Protein AF-A0A2K4ZKK7-F1 (afdb_monomer)

pLDDT: mean 89.3, std 13.31, range [36.12, 98.0]

Organism: NCBI:txid879566

Radius of gyration: 17.63 Å; Cα contacts (8 Å, |Δ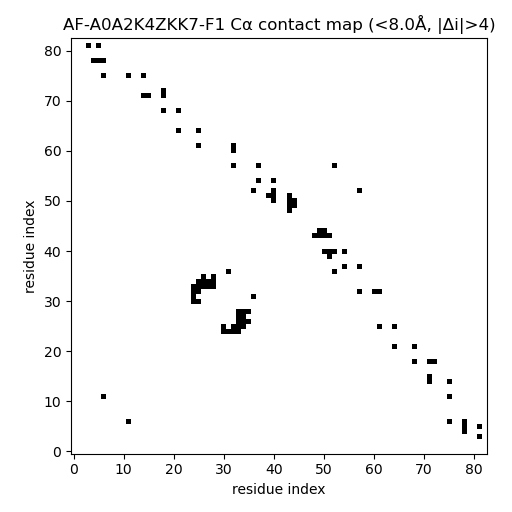i|>4): 53; chains: 1; bounding box: 53×16×42 Å

Solvent-accessible surface area (backbone atoms only — not comparable to full-atom values): 4764 Å² total; per-residue (Å²): 133,83,78,79,80,64,68,49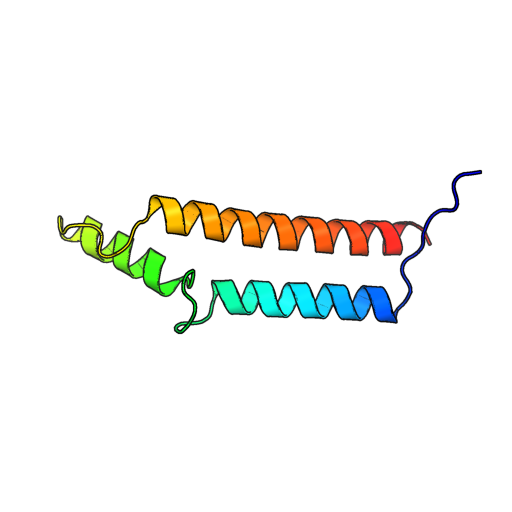,74,66,57,47,50,52,47,53,51,50,41,51,52,51,53,44,41,40,66,30,85,87,35,96,52,10,51,61,60,56,51,50,32,53,54,25,53,77,68,76,42,73,63,86,56,66,61,65,62,40,52,51,58,45,46,54,51,50,52,51,41,52,51,48,50,50,55,47,51,57,35,64,75,71,114

Mean predicted aligned error: 5.65 Å

Secondary structure (DSSP, 8-state):
-----PPPHHHHHHHHHHHHHHHHHHH-TTSTT-HHHHHHHHHHHHTTPPPSS-HHHHHHHHHHHHHHHHHHHHHHHHHHTT-

Sequence (83 aa):
MELKKTLTPEEVQEKQQEII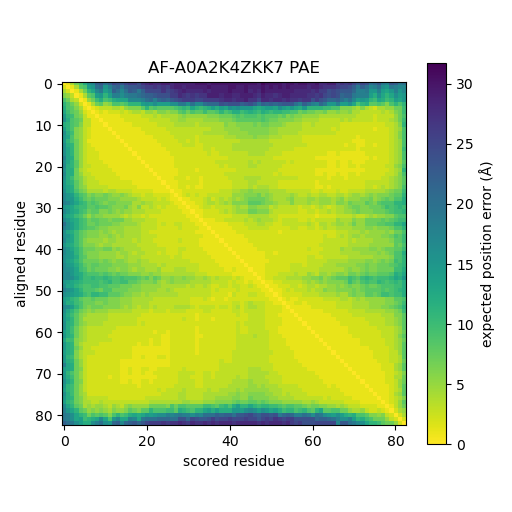NLMSQLSSTQSDIGDWKITKTYEARMREEADPYDTKALMDARQEVRDRINELQQEIDAAEQGL

Nearest PDB structures (foldseek):
  6voh-assembly1_R  TM=3.952E-01  e=7.578E+00  Spinacia oleracea
  4abx-assembly2_B  TM=3.329E-01  e=4.222E+00  Deinococcus radiodurans R1 = ATCC 13939 = DSM 20539

Structure (mmCIF, N/CA/C/O backbone):
data_AF-A0A2K4ZKK7-F1
#
_entry.id   AF-A0A2K4ZKK7-F1
#
loop_
_atom_site.group_PDB
_atom_site.id
_atom_site.type_symbol
_atom_site.label_atom_id
_atom_site.label_alt_id
_atom_site.label_comp_id
_atom_site.label_asym_id
_atom_site.label_entity_id
_atom_site.label_seq_id
_atom_site.pdbx_PDB_ins_code
_atom_site.Cartn_x
_atom_site.Cartn_y
_atom_site.Cartn_z
_atom_site.occupancy
_atom_site.B_iso_or_equiv
_atom_site.auth_seq_id
_atom_site.auth_comp_id
_atom_site.auth_asym_id
_atom_site.auth_atom_id
_atom_site.pdbx_PDB_model_num
ATOM 1 N N . MET A 1 1 ? -35.023 -3.138 11.031 1.00 36.12 1 MET A N 1
ATOM 2 C CA . MET A 1 1 ? -33.994 -2.495 11.870 1.00 36.12 1 MET A CA 1
ATOM 3 C C . MET A 1 1 ? -32.668 -3.050 11.409 1.00 36.12 1 MET A C 1
ATOM 5 O O . MET A 1 1 ? -32.394 -4.210 11.680 1.00 36.12 1 MET A O 1
ATOM 9 N N . GLU A 1 2 ? -31.916 -2.284 10.628 1.00 44.28 2 GLU A N 1
ATOM 10 C CA . GLU A 1 2 ? -30.539 -2.656 10.311 1.00 44.28 2 GLU A CA 1
ATOM 11 C C . GLU A 1 2 ? -29.708 -2.371 11.559 1.00 44.28 2 GLU A C 1
ATOM 13 O O . GLU A 1 2 ? -29.667 -1.242 12.050 1.00 44.28 2 GLU A O 1
ATOM 18 N N . LEU A 1 3 ? -29.145 -3.426 12.144 1.00 46.34 3 LEU A N 1
ATOM 19 C CA . LEU A 1 3 ? -28.166 -3.303 13.212 1.00 46.34 3 LEU A CA 1
ATOM 20 C C . LEU A 1 3 ? -26.984 -2.526 12.626 1.00 46.34 3 LEU A C 1
ATOM 22 O O . LEU A 1 3 ? -26.270 -3.061 11.781 1.00 46.34 3 LEU A O 1
ATOM 26 N N . LYS A 1 4 ? -26.796 -1.266 13.040 1.00 57.00 4 LYS A N 1
ATOM 27 C CA . LYS A 1 4 ? -25.534 -0.557 12.810 1.00 57.00 4 LYS A CA 1
ATOM 28 C C . LYS A 1 4 ? -24.442 -1.434 13.418 1.00 57.00 4 LYS A C 1
ATOM 30 O O . LYS A 1 4 ? -24.385 -1.570 14.638 1.00 57.00 4 LYS A O 1
ATOM 35 N N . LYS A 1 5 ? -23.651 -2.101 12.578 1.00 60.50 5 LYS A N 1
ATOM 36 C CA . LYS A 1 5 ? -22.523 -2.907 13.036 1.00 60.50 5 LYS A CA 1
ATOM 37 C C . LYS A 1 5 ? -21.429 -1.932 13.461 1.00 60.50 5 LYS A C 1
ATOM 39 O O . LYS A 1 5 ? -20.668 -1.456 12.631 1.00 60.50 5 LYS A O 1
ATOM 44 N N . THR A 1 6 ? -21.414 -1.577 14.737 1.00 76.44 6 THR A N 1
ATOM 45 C CA . THR A 1 6 ? -20.284 -0.888 15.358 1.00 76.44 6 THR A CA 1
ATOM 46 C C . THR A 1 6 ? -19.132 -1.879 15.481 1.00 76.44 6 THR A C 1
ATOM 48 O O . THR A 1 6 ? -19.330 -2.985 15.987 1.00 76.44 6 THR A O 1
ATOM 51 N N . LEU A 1 7 ? -17.952 -1.501 14.983 1.00 82.44 7 LEU A N 1
ATOM 52 C CA . LEU A 1 7 ? -16.732 -2.287 15.170 1.00 82.44 7 LEU A CA 1
ATOM 53 C C . LEU A 1 7 ? -16.371 -2.327 16.659 1.00 82.44 7 LEU A C 1
ATOM 55 O O . LEU A 1 7 ? -16.529 -1.333 17.374 1.00 82.44 7 LEU A O 1
ATOM 59 N N . THR A 1 8 ? -15.878 -3.467 17.131 1.00 89.25 8 THR A N 1
ATOM 60 C CA . THR A 1 8 ? -15.283 -3.558 18.467 1.00 89.25 8 THR A CA 1
ATOM 61 C C . THR A 1 8 ? -13.904 -2.883 18.484 1.00 89.25 8 THR A C 1
ATOM 63 O O . THR A 1 8 ? -13.268 -2.744 17.437 1.00 89.25 8 THR A O 1
ATOM 66 N N . PRO A 1 9 ? -13.381 -2.493 19.663 1.00 88.38 9 PRO A N 1
ATOM 67 C CA . PRO A 1 9 ? -12.014 -1.980 19.770 1.00 88.38 9 PRO A CA 1
ATOM 68 C C . PRO A 1 9 ? -10.955 -2.950 19.223 1.00 88.38 9 PRO A C 1
ATOM 70 O O . PRO A 1 9 ? -9.965 -2.510 18.645 1.00 88.38 9 PRO A O 1
ATOM 73 N N . GLU A 1 10 ? -11.180 -4.259 19.368 1.00 92.19 10 GLU A N 1
ATOM 74 C CA . GLU A 1 10 ? -10.302 -5.301 18.823 1.00 92.19 10 GLU A CA 1
ATOM 75 C C . GLU A 1 10 ? -10.339 -5.306 17.288 1.00 92.19 10 GLU A C 1
ATOM 77 O O . GLU A 1 10 ? -9.285 -5.277 16.658 1.00 92.19 10 GLU A O 1
ATOM 82 N N . GLU A 1 11 ? -11.528 -5.236 16.674 1.00 92.25 11 GLU A N 1
ATOM 83 C CA . GLU A 1 11 ? -11.665 -5.163 15.212 1.00 92.25 11 GLU A CA 1
ATOM 84 C C . GLU A 1 11 ? -11.03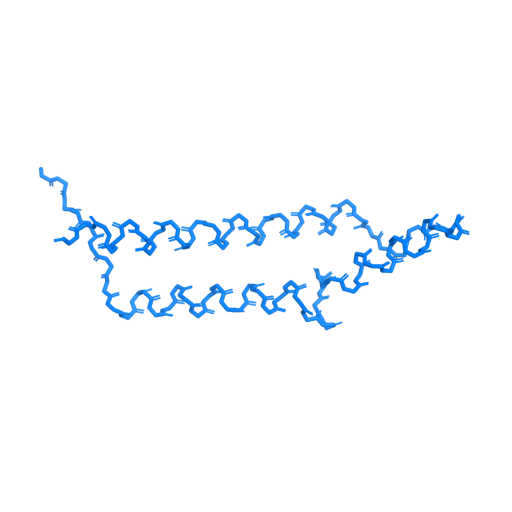2 -3.879 14.641 1.00 92.25 11 GLU A C 1
ATOM 86 O O . GLU A 1 11 ? -10.421 -3.912 13.573 1.00 92.25 11 GLU A O 1
ATOM 91 N N . VAL A 1 12 ? -11.144 -2.743 15.343 1.00 92.38 12 VAL A N 1
ATOM 92 C CA . VAL A 1 12 ? -10.467 -1.492 14.950 1.00 92.38 12 VAL A CA 1
ATOM 93 C C . VAL A 1 12 ? -8.949 -1.662 15.009 1.00 92.38 12 VAL A C 1
ATOM 95 O O . VAL A 1 12 ? -8.255 -1.291 14.062 1.00 92.38 12 VAL A O 1
ATOM 98 N N . GLN A 1 13 ? -8.426 -2.258 16.083 1.00 94.25 13 GLN A N 1
ATOM 99 C CA . GLN A 1 13 ? -6.992 -2.496 16.236 1.00 94.25 13 GLN A CA 1
ATOM 100 C C . GLN A 1 13 ? -6.446 -3.442 15.155 1.00 94.25 13 GLN A C 1
ATOM 102 O O . GLN A 1 13 ? -5.375 -3.185 14.601 1.00 94.25 13 GLN A O 1
ATOM 107 N N . GLU A 1 14 ? -7.171 -4.511 14.818 1.00 96.12 14 GLU A N 1
ATOM 108 C CA . GLU A 1 14 ? -6.793 -5.432 13.740 1.00 96.12 14 GLU A CA 1
ATOM 109 C C . GLU A 1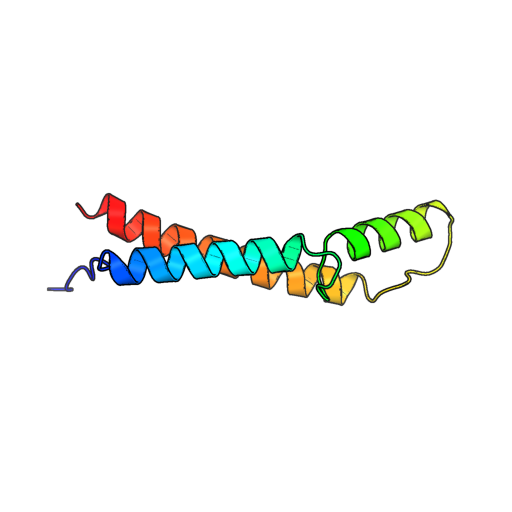 14 ? -6.707 -4.715 12.388 1.00 96.12 14 GLU A C 1
ATOM 111 O O . GLU A 1 14 ? -5.712 -4.855 11.673 1.00 96.12 14 GLU A O 1
ATOM 116 N N . LYS A 1 15 ? -7.700 -3.877 12.064 1.00 95.50 15 LYS A N 1
ATOM 117 C CA . LYS A 1 15 ? -7.710 -3.084 10.825 1.00 95.50 15 LYS A CA 1
ATOM 118 C C . LYS A 1 15 ? -6.577 -2.062 10.782 1.00 95.50 15 LYS A C 1
ATOM 120 O O . LYS A 1 15 ? -5.927 -1.914 9.750 1.00 95.50 15 LYS A O 1
ATOM 125 N N . GLN A 1 16 ? -6.284 -1.394 11.898 1.00 95.81 16 GLN A N 1
ATOM 126 C CA . GLN A 1 16 ? -5.136 -0.487 12.000 1.00 95.81 16 GLN A CA 1
ATOM 127 C C . GLN A 1 16 ? -3.809 -1.228 11.791 1.00 95.81 16 GLN A C 1
ATOM 129 O O . GLN A 1 16 ? -2.926 -0.733 11.088 1.00 95.81 16 GLN A O 1
ATOM 134 N N . GLN A 1 17 ? -3.670 -2.433 12.348 1.00 97.38 17 GLN A N 1
ATOM 135 C CA . GLN A 1 17 ? -2.490 -3.266 12.132 1.00 97.38 17 GLN A CA 1
ATOM 136 C C . GLN A 1 17 ? -2.362 -3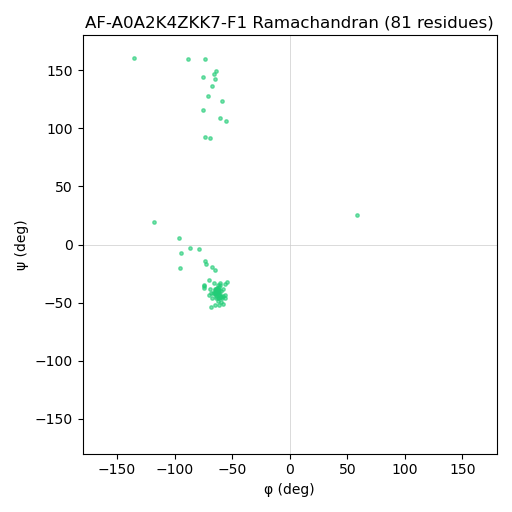.703 10.665 1.00 97.38 17 GLN A C 1
ATOM 138 O O . GLN A 1 17 ? -1.253 -3.710 10.126 1.00 97.38 17 GLN A O 1
ATOM 143 N N . GLU A 1 18 ? -3.474 -4.024 10.000 1.00 97.62 18 GLU A N 1
ATOM 144 C CA . GLU A 1 18 ? -3.498 -4.319 8.564 1.00 97.62 18 GLU A CA 1
ATOM 145 C C . GLU A 1 18 ? -3.032 -3.105 7.742 1.00 97.62 18 GLU A C 1
ATOM 147 O O . GLU A 1 18 ? -2.136 -3.249 6.910 1.00 97.62 18 GLU A O 1
ATOM 152 N N . ILE A 1 19 ? -3.526 -1.896 8.040 1.00 97.56 19 ILE A N 1
ATOM 153 C CA . ILE A 1 19 ? -3.068 -0.650 7.398 1.00 97.56 19 ILE A CA 1
ATOM 154 C C . ILE A 1 19 ? -1.552 -0.465 7.568 1.00 97.56 19 ILE A C 1
ATOM 156 O O . ILE A 1 19 ? -0.853 -0.175 6.596 1.00 97.56 19 ILE A O 1
ATOM 160 N N . ILE A 1 20 ? -1.013 -0.675 8.774 1.00 97.50 20 ILE A N 1
ATOM 161 C CA . ILE A 1 20 ? 0.434 -0.575 9.037 1.00 97.50 20 ILE A CA 1
ATOM 162 C C . ILE A 1 20 ? 1.222 -1.569 8.178 1.00 97.50 20 ILE A C 1
ATOM 164 O O . ILE A 1 20 ? 2.239 -1.202 7.581 1.00 97.50 20 ILE A O 1
ATOM 168 N N . ASN A 1 21 ? 0.750 -2.811 8.076 1.00 97.06 21 ASN A N 1
ATOM 169 C CA . ASN A 1 21 ? 1.401 -3.843 7.273 1.00 97.06 21 ASN A CA 1
ATOM 170 C C . ASN A 1 21 ? 1.393 -3.481 5.779 1.00 97.06 21 ASN A C 1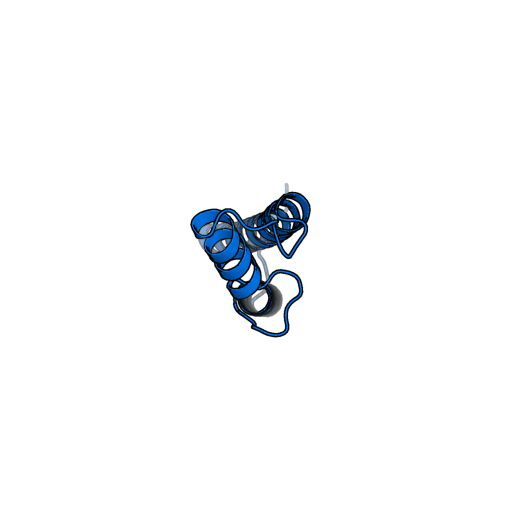
ATOM 172 O O . ASN A 1 21 ? 2.422 -3.602 5.114 1.00 97.06 21 ASN A O 1
ATOM 176 N N . LEU A 1 22 ? 0.271 -2.974 5.266 1.00 97.25 22 LEU A N 1
ATOM 177 C CA . LEU A 1 22 ? 0.127 -2.531 3.876 1.00 97.25 22 LEU A CA 1
ATOM 178 C C . LEU A 1 22 ? 1.021 -1.317 3.568 1.00 97.25 22 LEU A C 1
ATOM 180 O O . LEU A 1 22 ? 1.711 -1.287 2.548 1.00 97.25 22 LEU A O 1
ATOM 184 N N . MET A 1 23 ? 1.105 -0.341 4.478 1.00 96.06 23 MET A N 1
ATOM 185 C CA . MET A 1 23 ? 2.051 0.777 4.350 1.00 96.06 23 MET A CA 1
ATOM 186 C C . MET A 1 23 ? 3.511 0.300 4.370 1.00 96.06 23 MET A C 1
ATOM 188 O O . MET A 1 23 ? 4.346 0.804 3.611 1.00 96.06 23 MET A O 1
ATOM 192 N N . SER A 1 24 ? 3.832 -0.695 5.202 1.00 95.75 24 SER A N 1
ATOM 193 C CA . SER A 1 24 ? 5.155 -1.327 5.214 1.00 95.75 24 SER A CA 1
ATOM 194 C C . SER A 1 24 ? 5.447 -2.042 3.893 1.00 95.75 24 SER A C 1
ATOM 196 O O . SER A 1 24 ? 6.545 -1.916 3.355 1.00 95.75 24 SER A O 1
ATOM 198 N N . GLN A 1 25 ? 4.456 -2.710 3.299 1.00 95.19 25 GLN A N 1
ATOM 199 C CA . GLN A 1 25 ? 4.587 -3.335 1.985 1.00 95.19 25 GLN A CA 1
ATOM 200 C C . GLN A 1 25 ? 4.900 -2.307 0.884 1.00 95.19 25 GLN A C 1
ATOM 202 O O . GLN A 1 25 ? 5.688 -2.598 -0.011 1.00 95.19 25 GLN A O 1
ATOM 207 N N . LEU A 1 26 ? 4.348 -1.095 0.942 1.00 94.81 26 LEU A N 1
ATOM 208 C CA . LEU A 1 26 ? 4.651 -0.043 -0.038 1.00 94.81 26 LEU A CA 1
ATOM 209 C C . LEU A 1 26 ? 6.043 0.582 0.152 1.00 94.81 26 LEU A C 1
ATOM 211 O O . LEU A 1 26 ? 6.692 0.941 -0.829 1.00 94.81 26 LEU A O 1
ATOM 215 N N . SER A 1 27 ? 6.507 0.707 1.395 1.00 93.06 27 SER A N 1
ATOM 216 C CA . SER A 1 27 ? 7.751 1.418 1.740 1.00 93.06 27 SER A CA 1
ATOM 217 C C . SER A 1 27 ? 8.981 0.512 1.859 1.00 93.06 27 SER A C 1
ATOM 219 O O . SER A 1 27 ? 10.115 0.982 1.753 1.00 93.06 27 SER A O 1
ATOM 221 N N . SER A 1 28 ? 8.788 -0.793 2.065 1.00 92.19 28 SER A N 1
ATOM 222 C CA . SER A 1 28 ? 9.877 -1.743 2.287 1.00 92.19 28 SER A CA 1
ATOM 223 C C . SER A 1 28 ? 10.742 -1.943 1.043 1.00 92.19 28 SER A C 1
ATOM 225 O O . SER A 1 28 ? 10.258 -2.162 -0.069 1.00 92.19 28 SER A O 1
ATOM 227 N N . THR A 1 29 ? 12.059 -1.958 1.248 1.00 87.56 29 THR A N 1
ATOM 228 C CA . THR A 1 29 ? 13.051 -2.258 0.206 1.00 87.56 29 THR A CA 1
ATOM 229 C C . THR A 1 29 ? 13.087 -3.732 -0.189 1.00 87.56 29 THR A C 1
ATOM 231 O O . THR A 1 29 ? 13.609 -4.071 -1.245 1.00 87.56 29 THR A O 1
ATOM 234 N N . GLN A 1 30 ? 12.517 -4.611 0.635 1.00 90.12 30 GLN A N 1
ATOM 235 C CA . GLN A 1 30 ? 12.394 -6.041 0.345 1.00 90.12 30 GLN A CA 1
ATOM 236 C C . GLN A 1 30 ? 11.049 -6.390 -0.299 1.00 90.12 30 GLN A C 1
ATOM 238 O O . GLN A 1 30 ? 10.844 -7.529 -0.706 1.00 90.12 30 GLN A O 1
ATOM 243 N N . SER A 1 31 ? 10.129 -5.426 -0.384 1.00 91.12 31 SER A N 1
ATOM 244 C CA . SER A 1 31 ? 8.817 -5.645 -0.978 1.00 91.12 31 SER A CA 1
ATOM 245 C C . SER A 1 31 ? 8.890 -5.707 -2.493 1.00 91.12 31 SER A C 1
ATOM 247 O O . SER A 1 31 ? 9.606 -4.935 -3.146 1.00 91.12 31 SER A O 1
ATOM 249 N N . ASP A 1 32 ? 8.045 -6.568 -3.054 1.00 89.50 32 ASP A N 1
ATOM 250 C CA . ASP A 1 32 ? 7.893 -6.663 -4.491 1.00 89.50 32 ASP A CA 1
ATOM 251 C C . ASP A 1 32 ? 7.254 -5.438 -5.133 1.00 89.50 32 ASP A C 1
ATOM 253 O O . ASP A 1 32 ? 7.460 -5.214 -6.326 1.00 89.50 32 ASP A O 1
ATOM 257 N N . ILE A 1 33 ? 6.569 -4.627 -4.329 1.00 93.44 33 ILE A N 1
ATOM 258 C CA . ILE A 1 33 ? 5.895 -3.399 -4.747 1.00 93.44 33 ILE A CA 1
ATOM 259 C C . ILE A 1 33 ? 6.458 -2.138 -4.075 1.00 93.44 33 ILE A C 1
ATOM 261 O O . ILE A 1 33 ? 5.800 -1.096 -4.025 1.00 93.44 33 ILE A O 1
ATOM 265 N N . GLY A 1 34 ? 7.677 -2.241 -3.542 1.00 93.31 34 GLY A N 1
ATOM 266 C CA . GLY A 1 34 ? 8.328 -1.170 -2.797 1.00 93.31 34 GLY A 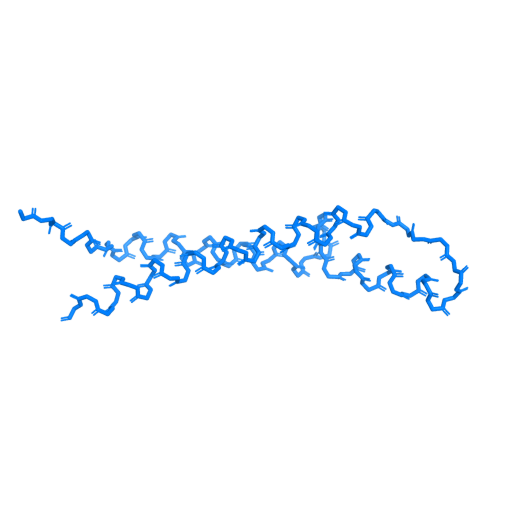CA 1
ATOM 267 C C . GLY A 1 34 ? 8.609 0.084 -3.635 1.00 93.31 34 GLY A C 1
ATOM 268 O O . GLY A 1 34 ? 8.909 0.001 -4.830 1.00 93.31 34 GLY A O 1
ATOM 269 N N . ASP A 1 35 ? 8.598 1.253 -2.991 1.00 89.50 35 ASP A N 1
ATOM 270 C CA . ASP A 1 35 ? 8.863 2.557 -3.624 1.00 89.50 35 ASP A CA 1
ATOM 271 C C . ASP A 1 35 ? 10.200 2.610 -4.378 1.00 89.50 35 ASP A C 1
ATOM 273 O O . ASP A 1 35 ? 10.318 3.258 -5.418 1.00 89.50 35 ASP A O 1
ATOM 277 N N . TRP A 1 36 ? 11.206 1.874 -3.907 1.00 92.19 36 TRP A N 1
ATOM 278 C CA . TRP A 1 36 ? 12.512 1.808 -4.555 1.00 92.19 36 TRP A CA 1
ATOM 279 C C . TRP A 1 36 ? 12.443 1.257 -5.990 1.00 92.19 36 TRP A C 1
ATOM 281 O O . TRP A 1 36 ? 13.210 1.713 -6.837 1.00 92.19 36 TRP A O 1
ATOM 291 N N . LYS A 1 37 ? 11.520 0.330 -6.298 1.00 93.50 37 LYS A N 1
ATOM 292 C CA . LYS A 1 37 ? 11.344 -0.201 -7.661 1.00 93.50 37 LYS A CA 1
ATOM 293 C C . LYS A 1 37 ? 10.772 0.862 -8.596 1.00 93.50 37 LYS A C 1
ATOM 295 O O . LYS A 1 37 ? 11.239 0.991 -9.723 1.00 93.50 37 LYS A O 1
ATOM 300 N N . ILE A 1 38 ? 9.843 1.682 -8.097 1.00 92.81 38 ILE A N 1
ATOM 301 C CA . ILE A 1 38 ? 9.297 2.836 -8.826 1.00 92.81 38 ILE A CA 1
ATOM 302 C C . ILE A 1 38 ? 10.410 3.847 -9.118 1.00 92.81 38 ILE A C 1
ATOM 304 O O . ILE A 1 38 ? 10.586 4.264 -10.263 1.00 92.81 38 ILE A O 1
ATOM 308 N N . THR A 1 39 ? 11.213 4.192 -8.108 1.00 92.44 39 THR A N 1
ATOM 309 C CA . THR A 1 39 ? 12.363 5.089 -8.279 1.00 92.44 39 THR A CA 1
ATOM 310 C C . THR A 1 39 ? 13.344 4.543 -9.313 1.00 92.44 39 THR A C 1
ATOM 312 O O . THR A 1 39 ? 13.767 5.283 -10.195 1.00 92.44 39 THR A O 1
ATOM 315 N N . LYS A 1 40 ? 13.664 3.243 -9.269 1.00 93.62 40 LYS A N 1
ATOM 316 C CA . LYS A 1 40 ? 14.570 2.601 -10.234 1.00 93.62 40 LYS A CA 1
ATOM 317 C C . LYS A 1 40 ? 14.034 2.627 -11.660 1.00 93.62 40 LYS A C 1
ATOM 319 O O . LYS A 1 40 ? 14.806 2.884 -12.579 1.00 93.62 40 LYS A O 1
ATOM 324 N N . THR A 1 41 ? 12.733 2.424 -11.846 1.00 93.06 41 THR A N 1
ATOM 325 C CA . THR A 1 41 ? 12.099 2.614 -13.152 1.00 93.06 41 THR A CA 1
ATOM 326 C C . THR A 1 41 ? 12.275 4.045 -13.653 1.00 93.06 41 THR A C 1
ATOM 328 O O . THR A 1 41 ? 12.700 4.248 -14.788 1.00 93.06 41 THR A O 1
ATOM 331 N N . TYR A 1 42 ? 11.979 5.053 -12.830 1.00 93.25 42 TYR A N 1
ATOM 332 C CA . TYR A 1 42 ? 12.138 6.446 -13.254 1.00 93.25 42 TYR A CA 1
ATOM 333 C C . TYR A 1 42 ? 13.602 6.804 -13.539 1.00 93.25 42 TYR A C 1
ATOM 335 O O . TYR A 1 42 ? 13.874 7.500 -14.514 1.00 93.25 42 TYR A O 1
ATOM 343 N N . GLU A 1 43 ? 14.546 6.295 -12.745 1.00 95.81 43 GLU A N 1
ATOM 344 C CA . GLU A 1 43 ? 15.984 6.446 -12.992 1.00 95.81 43 GLU A CA 1
ATOM 345 C C . GLU A 1 43 ? 16.410 5.876 -14.348 1.00 95.81 43 GLU A C 1
ATOM 347 O O . GLU A 1 43 ? 17.139 6.551 -15.072 1.00 95.81 43 GLU A O 1
ATOM 352 N N . ALA A 1 44 ? 15.954 4.671 -14.703 1.00 95.31 44 ALA A N 1
ATOM 353 C CA . ALA A 1 44 ? 16.254 4.052 -15.994 1.00 95.31 44 ALA A CA 1
ATOM 354 C C . ALA A 1 44 ? 15.690 4.885 -17.155 1.00 95.31 44 ALA A C 1
ATOM 356 O O . ALA A 1 44 ? 16.413 5.229 -18.088 1.00 95.31 44 ALA A O 1
ATOM 357 N N . ARG A 1 45 ? 14.434 5.333 -17.043 1.00 94.44 45 ARG A N 1
ATOM 358 C CA . ARG A 1 45 ? 13.796 6.185 -18.061 1.00 94.44 45 ARG A CA 1
ATOM 359 C C . ARG A 1 45 ? 14.516 7.514 -18.262 1.00 94.44 45 ARG A C 1
ATOM 361 O O . ARG A 1 45 ? 14.654 7.959 -19.396 1.00 94.44 45 ARG A O 1
ATOM 368 N N . MET A 1 46 ? 15.005 8.138 -17.187 1.00 95.94 46 MET A N 1
ATOM 369 C CA . MET A 1 46 ? 15.811 9.365 -17.277 1.00 95.94 46 MET A CA 1
ATOM 370 C C . MET A 1 46 ? 17.152 9.153 -17.991 1.00 95.94 46 MET A C 1
ATOM 372 O O . MET A 1 46 ? 17.732 10.117 -18.481 1.00 95.94 46 MET A O 1
ATOM 376 N N . ARG A 1 47 ? 17.651 7.913 -18.037 1.00 96.19 47 ARG A N 1
ATOM 377 C CA . ARG A 1 47 ? 18.872 7.520 -18.754 1.00 96.19 47 ARG A CA 1
ATOM 378 C C . ARG A 1 47 ? 18.599 6.944 -20.146 1.00 96.19 47 ARG A C 1
ATOM 380 O O . ARG A 1 47 ? 19.539 6.478 -20.778 1.00 96.19 47 ARG A O 1
ATOM 387 N N . GLU A 1 48 ? 17.346 6.958 -20.607 1.00 94.88 48 GLU A N 1
ATOM 388 C CA . GLU A 1 48 ? 16.914 6.294 -21.849 1.00 94.88 48 GLU A CA 1
ATOM 389 C C . GLU A 1 48 ? 17.187 4.772 -21.847 1.00 94.88 48 GLU A C 1
ATOM 391 O O . GLU A 1 48 ? 17.318 4.135 -22.892 1.00 94.88 48 GLU A O 1
ATOM 396 N N . GLU A 1 49 ? 17.254 4.171 -20.656 1.00 94.94 49 GLU A N 1
ATOM 397 C CA . GLU A 1 49 ? 17.397 2.731 -20.451 1.00 94.94 49 GLU A CA 1
ATOM 398 C C . GLU A 1 49 ? 16.021 2.047 -20.407 1.00 94.94 49 GLU A C 1
ATOM 400 O O . GLU A 1 49 ? 14.987 2.671 -20.152 1.00 94.94 49 GLU A O 1
ATOM 405 N N . ALA A 1 50 ? 16.006 0.733 -20.642 1.00 93.06 50 ALA A N 1
ATOM 406 C CA . ALA A 1 50 ? 14.795 -0.067 -20.507 1.00 93.06 50 ALA A CA 1
ATOM 407 C C . ALA A 1 50 ? 14.323 -0.126 -19.046 1.00 93.06 50 ALA A C 1
ATOM 409 O O . ALA A 1 50 ? 15.134 -0.170 -18.118 1.00 93.06 50 ALA A O 1
ATOM 410 N N . ASP A 1 51 ? 13.003 -0.190 -18.850 1.00 92.69 51 ASP A N 1
ATOM 411 C CA . ASP A 1 51 ? 12.415 -0.361 -17.524 1.00 92.69 51 ASP A CA 1
ATOM 412 C C . ASP A 1 51 ? 12.937 -1.668 -16.877 1.00 92.69 51 ASP A C 1
ATOM 414 O O . ASP A 1 51 ? 12.764 -2.748 -17.448 1.00 92.69 51 ASP A O 1
ATOM 418 N N . PRO A 1 52 ? 13.548 -1.609 -15.678 1.00 93.06 52 PRO A N 1
ATOM 419 C CA . PRO A 1 52 ? 14.104 -2.783 -14.999 1.00 93.06 52 PRO A CA 1
ATOM 420 C C . PRO A 1 52 ? 13.027 -3.705 -14.408 1.00 93.06 52 PRO A C 1
ATOM 422 O O . PRO A 1 52 ? 13.320 -4.839 -14.032 1.00 93.06 52 PRO A O 1
ATOM 425 N N . TYR A 1 53 ? 11.791 -3.217 -14.307 1.00 93.19 53 TYR A N 1
ATOM 426 C CA . TYR A 1 53 ? 10.635 -3.922 -13.764 1.00 93.19 53 TYR A CA 1
ATOM 427 C C . TYR A 1 53 ? 9.429 -3.716 -14.676 1.00 93.19 53 TYR A C 1
ATOM 429 O O . TYR A 1 53 ? 9.369 -2.740 -15.423 1.00 93.19 53 TYR A O 1
ATOM 437 N N . ASP A 1 54 ? 8.428 -4.589 -14.562 1.00 94.06 54 ASP A N 1
ATOM 438 C CA . ASP A 1 54 ? 7.119 -4.324 -15.153 1.00 94.06 54 ASP A CA 1
ATOM 439 C C . ASP A 1 54 ? 6.442 -3.182 -14.387 1.00 94.06 54 ASP A C 1
ATOM 441 O O . ASP A 1 54 ? 5.773 -3.372 -13.371 1.00 94.06 54 ASP A O 1
ATOM 445 N N . THR A 1 55 ? 6.663 -1.964 -14.874 1.00 90.38 55 THR A N 1
ATOM 446 C CA . THR A 1 55 ? 6.152 -0.741 -14.262 1.00 90.38 55 THR A CA 1
ATOM 447 C C . THR A 1 55 ? 4.633 -0.732 -14.202 1.00 90.38 55 THR A C 1
ATOM 449 O O . THR A 1 55 ? 4.072 -0.211 -13.243 1.00 90.38 55 THR A O 1
ATOM 452 N N . LYS A 1 56 ? 3.956 -1.305 -15.202 1.00 92.88 56 LYS A N 1
ATOM 453 C CA . LYS A 1 56 ? 2.497 -1.322 -15.227 1.00 92.88 56 LYS A CA 1
ATOM 454 C C . LYS A 1 56 ? 1.973 -2.229 -14.117 1.00 92.88 56 LYS A C 1
ATOM 456 O O . LYS A 1 56 ? 1.229 -1.754 -13.267 1.00 92.88 56 LYS A O 1
ATOM 461 N N . ALA A 1 57 ? 2.440 -3.477 -14.068 1.00 94.50 57 ALA A N 1
ATOM 462 C CA . ALA A 1 57 ? 2.051 -4.414 -13.015 1.00 94.50 57 ALA A CA 1
ATOM 463 C C . ALA A 1 57 ? 2.395 -3.879 -11.613 1.00 94.50 57 ALA A C 1
ATOM 465 O O . ALA A 1 57 ? 1.615 -4.023 -10.675 1.00 94.50 57 ALA A O 1
ATOM 466 N N . LEU A 1 58 ? 3.542 -3.206 -11.479 1.00 94.75 58 LEU A N 1
ATOM 467 C CA . LEU A 1 58 ? 3.967 -2.571 -10.236 1.00 94.75 58 LEU A CA 1
ATOM 468 C C . LEU A 1 58 ? 3.020 -1.441 -9.807 1.00 94.75 58 LEU A C 1
ATOM 470 O O . LEU A 1 58 ? 2.691 -1.329 -8.629 1.00 94.75 58 LEU A O 1
ATOM 474 N N . MET A 1 59 ? 2.598 -0.581 -10.734 1.00 93.31 59 MET A N 1
ATOM 475 C CA . MET A 1 59 ? 1.666 0.508 -10.432 1.00 93.31 59 MET A CA 1
ATOM 476 C C . MET A 1 59 ? 0.273 -0.024 -10.091 1.00 93.31 59 MET A C 1
ATOM 478 O O . MET A 1 59 ? -0.301 0.446 -9.110 1.00 93.31 59 MET A O 1
ATOM 482 N N . ASP A 1 60 ? -0.211 -1.024 -10.832 1.00 96.12 60 ASP A N 1
ATOM 483 C CA . ASP A 1 60 ? -1.511 -1.662 -10.608 1.00 96.12 60 ASP A CA 1
ATOM 484 C C . ASP A 1 60 ? -1.560 -2.314 -9.212 1.00 96.12 60 ASP A C 1
ATOM 486 O O . ASP A 1 60 ? -2.405 -1.958 -8.392 1.00 96.12 60 ASP A O 1
ATOM 490 N N . ALA A 1 61 ? -0.575 -3.150 -8.862 1.00 95.81 61 ALA A N 1
ATOM 491 C CA . ALA A 1 61 ? -0.511 -3.797 -7.547 1.00 95.81 61 ALA A CA 1
ATOM 492 C C . ALA A 1 61 ? -0.386 -2.790 -6.386 1.00 95.81 61 ALA A C 1
ATOM 494 O O . ALA A 1 61 ? -0.935 -2.983 -5.301 1.00 95.81 61 ALA A O 1
ATOM 495 N N . ARG A 1 62 ? 0.324 -1.672 -6.594 1.00 95.69 62 ARG A N 1
ATOM 496 C CA . ARG A 1 62 ? 0.393 -0.598 -5.588 1.00 95.69 62 ARG A CA 1
ATOM 497 C C . ARG A 1 62 ? -0.928 0.143 -5.439 1.00 95.69 62 ARG A C 1
ATOM 499 O O . ARG A 1 62 ? -1.183 0.673 -4.359 1.00 95.69 62 ARG A O 1
ATOM 506 N N . GLN A 1 63 ? -1.723 0.240 -6.500 1.00 96.62 63 GLN A N 1
ATOM 507 C CA . GLN A 1 63 ? -3.045 0.843 -6.425 1.00 96.62 63 GLN A CA 1
ATOM 508 C C . GLN A 1 63 ? -3.997 -0.049 -5.627 1.00 96.62 63 GLN A C 1
ATOM 510 O O . GLN A 1 63 ? -4.629 0.458 -4.711 1.00 96.62 63 GLN A O 1
ATOM 515 N N . GLU A 1 64 ? -3.981 -1.365 -5.847 1.00 97.06 64 GLU A N 1
ATOM 516 C CA . GLU A 1 64 ? -4.783 -2.321 -5.064 1.00 97.06 64 GLU A CA 1
ATOM 517 C C . GLU A 1 64 ? -4.504 -2.216 -3.555 1.00 97.06 64 GLU A C 1
ATOM 519 O O . GLU A 1 64 ? -5.422 -2.168 -2.738 1.00 97.06 64 GLU A O 1
ATOM 524 N N . VAL A 1 65 ? -3.229 -2.098 -3.169 1.00 97.25 65 VAL A N 1
ATOM 525 C CA . VAL A 1 65 ? -2.848 -1.915 -1.759 1.00 97.25 65 VAL A CA 1
ATOM 526 C C . VAL A 1 65 ? -3.353 -0.584 -1.194 1.00 97.25 65 VAL A C 1
ATOM 528 O O . VAL A 1 65 ? -3.801 -0.532 -0.049 1.00 97.25 65 VAL A O 1
ATOM 531 N N . ARG A 1 66 ? -3.312 0.500 -1.979 1.00 97.44 66 ARG A N 1
ATOM 532 C CA . ARG A 1 66 ? -3.871 1.800 -1.564 1.00 97.44 66 ARG A CA 1
ATOM 533 C C . ARG A 1 66 ? -5.382 1.754 -1.426 1.00 97.44 66 ARG A C 1
ATOM 535 O O . ARG A 1 66 ? -5.907 2.325 -0.476 1.00 97.44 66 ARG A O 1
ATOM 542 N N . ASP A 1 67 ? -6.058 1.089 -2.352 1.00 98.00 67 ASP A N 1
ATOM 543 C CA . ASP A 1 67 ? -7.506 0.928 -2.324 1.00 98.00 67 ASP A CA 1
ATOM 544 C C . ASP A 1 67 ? -7.909 0.171 -1.057 1.00 98.00 67 ASP A C 1
ATOM 546 O O . ASP A 1 67 ? -8.764 0.646 -0.313 1.00 98.00 67 ASP A O 1
ATOM 550 N N . ARG A 1 68 ? -7.177 -0.895 -0.708 1.00 97.56 68 ARG A N 1
ATOM 551 C CA . ARG A 1 68 ? -7.385 -1.627 0.544 1.00 97.56 68 ARG A CA 1
ATOM 552 C C . ARG A 1 68 ? -7.162 -0.772 1.794 1.00 97.56 68 ARG A C 1
ATOM 554 O O . ARG A 1 68 ? -7.945 -0.851 2.736 1.00 97.56 68 ARG A O 1
ATOM 561 N N . ILE A 1 69 ? -6.115 0.058 1.819 1.00 97.56 69 ILE A N 1
ATOM 562 C CA . ILE A 1 69 ? -5.885 1.004 2.926 1.00 97.56 69 ILE A CA 1
ATOM 563 C C . ILE A 1 69 ? -7.068 1.973 3.056 1.00 97.56 69 ILE A C 1
ATOM 565 O O . ILE A 1 69 ? -7.553 2.200 4.163 1.00 97.56 69 ILE A O 1
ATOM 569 N N . ASN A 1 70 ? -7.546 2.522 1.938 1.00 97.12 70 ASN A N 1
ATOM 570 C CA . ASN A 1 70 ? -8.665 3.461 1.928 1.00 97.12 70 ASN A CA 1
ATOM 571 C C . ASN A 1 70 ? -9.966 2.804 2.409 1.00 97.12 70 ASN A C 1
ATOM 573 O O . ASN A 1 70 ? -10.692 3.419 3.185 1.00 97.12 70 ASN A O 1
ATOM 577 N N . GLU A 1 71 ? -10.250 1.570 1.987 1.00 96.94 71 GLU A N 1
ATOM 578 C CA . GLU A 1 71 ? -11.391 0.784 2.474 1.00 96.94 71 GLU A CA 1
ATOM 579 C C . GLU A 1 71 ? -11.334 0.597 3.994 1.00 96.94 71 GLU A C 1
ATOM 581 O O . GLU A 1 71 ? -12.292 0.915 4.694 1.00 96.94 71 GLU A O 1
ATOM 586 N N . LEU A 1 72 ? -10.194 0.140 4.522 1.00 95.38 72 LEU A N 1
ATOM 587 C CA . LEU A 1 72 ? -10.011 -0.080 5.959 1.00 95.38 72 LEU A CA 1
ATOM 588 C C . LEU A 1 72 ? -10.169 1.214 6.763 1.00 95.38 72 LEU A C 1
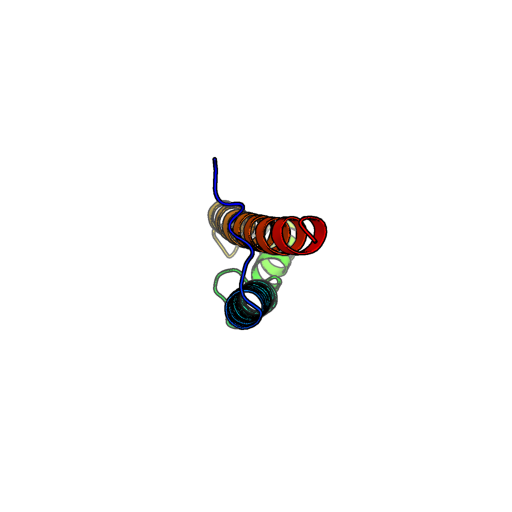ATOM 590 O O . LEU A 1 72 ? -10.791 1.205 7.825 1.00 95.38 72 LEU A O 1
ATOM 594 N N . GLN A 1 73 ? -9.638 2.325 6.250 1.00 94.94 73 GLN A N 1
ATOM 595 C CA . GLN A 1 73 ? -9.783 3.629 6.887 1.00 94.94 73 GLN A CA 1
ATOM 596 C C . GLN A 1 73 ? -11.249 4.080 6.894 1.00 94.94 73 GLN A C 1
ATOM 598 O O . GLN A 1 73 ? -11.741 4.518 7.927 1.00 94.94 73 GLN A O 1
ATOM 603 N N . GLN A 1 74 ? -11.979 3.900 5.787 1.00 94.19 74 GLN A N 1
ATOM 604 C CA . GLN A 1 74 ? -13.412 4.206 5.722 1.00 94.19 74 GLN A CA 1
ATOM 605 C C . GLN A 1 74 ? -14.237 3.348 6.687 1.00 94.19 74 GLN A C 1
ATOM 607 O O . GLN A 1 74 ? -15.174 3.856 7.298 1.00 94.19 74 GLN A O 1
ATOM 612 N N . GLU A 1 75 ? -13.901 2.065 6.843 1.00 91.69 75 GLU A N 1
ATOM 613 C CA . GLU A 1 75 ? -14.567 1.176 7.800 1.00 91.69 75 GLU A CA 1
ATOM 614 C C . GLU A 1 75 ? -14.359 1.633 9.251 1.00 91.69 75 GLU A C 1
ATOM 616 O O . GLU A 1 75 ? -15.312 1.624 10.034 1.00 91.69 75 GLU A O 1
ATOM 621 N N . ILE A 1 76 ? -13.140 2.058 9.604 1.00 91.69 76 ILE A N 1
ATOM 622 C CA . ILE A 1 76 ? -12.825 2.617 10.927 1.00 91.69 76 ILE A CA 1
ATOM 623 C C . ILE A 1 76 ? -13.584 3.932 11.135 1.00 91.69 76 ILE A C 1
ATOM 625 O O . ILE A 1 76 ? -14.327 4.060 12.108 1.00 91.69 76 ILE A O 1
ATOM 629 N N . ASP A 1 77 ? -13.473 4.873 10.196 1.00 90.25 77 ASP A N 1
ATOM 630 C CA . ASP A 1 77 ? -14.097 6.195 10.292 1.00 90.25 77 ASP A CA 1
ATOM 631 C C . ASP A 1 77 ? -15.630 6.084 10.403 1.00 90.25 77 ASP A C 1
ATOM 633 O O . ASP A 1 77 ? -16.264 6.786 11.195 1.00 90.25 77 ASP A O 1
ATOM 637 N N . ALA A 1 78 ? -16.247 5.169 9.646 1.00 88.12 78 ALA A N 1
ATOM 638 C CA . ALA A 1 78 ? -17.685 4.914 9.703 1.00 88.12 78 ALA A CA 1
ATOM 639 C C . ALA A 1 78 ? -18.129 4.325 11.053 1.00 88.12 78 ALA A C 1
ATOM 641 O O . ALA A 1 78 ? -19.240 4.610 11.509 1.00 88.12 78 ALA A O 1
ATOM 642 N N . ALA A 1 79 ? -17.283 3.519 11.700 1.00 83.56 79 ALA A N 1
ATOM 643 C CA . ALA A 1 79 ? -17.556 2.990 13.032 1.00 83.56 79 ALA A CA 1
ATOM 644 C C . ALA A 1 79 ? -17.392 4.055 14.129 1.00 83.56 79 ALA A C 1
ATOM 646 O O . ALA A 1 79 ? -18.173 4.061 15.080 1.00 83.56 79 ALA A O 1
ATOM 647 N N . GLU A 1 80 ? -16.434 4.975 13.983 1.00 77.69 80 GLU A N 1
ATOM 648 C CA . GLU A 1 80 ? -16.193 6.072 14.930 1.00 77.69 80 GLU A CA 1
ATOM 649 C C . GLU A 1 80 ? -17.254 7.184 14.840 1.00 77.69 80 GLU A C 1
ATOM 651 O O . GLU A 1 80 ? -17.686 7.703 15.866 1.00 77.69 80 GLU A O 1
ATOM 656 N N . GLN A 1 81 ? -17.738 7.518 13.637 1.00 64.56 81 GLN A N 1
ATOM 657 C CA . GLN A 1 81 ? -18.782 8.539 13.419 1.00 64.56 81 GLN A CA 1
ATOM 658 C C . GLN A 1 81 ? -20.213 8.043 13.716 1.00 64.56 81 GLN A C 1
ATOM 660 O O . GLN A 1 81 ? -21.178 8.804 13.614 1.00 64.56 81 GLN A O 1
ATOM 665 N N . GLY A 1 82 ? -20.371 6.758 14.050 1.00 55.53 82 GLY A N 1
ATOM 666 C CA . GLY A 1 82 ? -21.639 6.142 14.445 1.00 55.53 82 GLY A CA 1
ATOM 667 C C . GLY A 1 82 ? -21.981 6.241 15.940 1.00 55.53 82 GLY A C 1
ATOM 668 O O . GLY A 1 82 ? -23.064 5.772 16.312 1.00 55.53 82 GLY A O 1
ATOM 669 N N . LEU A 1 83 ? -21.080 6.807 16.755 1.00 45.91 83 LEU A N 1
ATOM 670 C CA . LEU A 1 83 ? -21.212 7.110 18.192 1.00 45.91 83 LEU A CA 1
ATOM 671 C C . LEU A 1 83 ? -21.828 8.497 18.436 1.00 45.91 83 LEU A C 1
ATOM 673 O O . LEU A 1 83 ? -22.567 8.618 19.440 1.00 45.91 83 LEU A O 1
#

Foldseek 3Di:
DPPPPQDDPVRLVVLVVLLVVLVCLQPPPPHPLHPVLVVQQVVCVVVVHDRPDPVVVSVVVNVVSVVSSVVSVCSNVSNVVVD